Protein AF-A0A659UIA5-F1 (afdb_monomer)

Structure (mmCIF, N/CA/C/O backbone):
data_AF-A0A659UIA5-F1
#
_entry.id   AF-A0A659UIA5-F1
#
loop_
_atom_site.group_PDB
_atom_site.id
_atom_site.type_symbol
_atom_site.label_atom_id
_atom_site.label_alt_id
_atom_site.label_comp_id
_atom_site.label_asym_id
_atom_site.label_entity_id
_atom_site.label_seq_id
_atom_site.pdbx_PDB_ins_code
_atom_site.Cartn_x
_atom_site.Cartn_y
_atom_site.Cartn_z
_atom_site.occupancy
_atom_site.B_iso_or_equiv
_atom_site.auth_seq_id
_atom_site.auth_comp_id
_atom_site.auth_asym_id
_atom_site.auth_atom_id
_atom_site.pdbx_PDB_model_num
ATOM 1 N N . MET A 1 1 ? 59.218 -2.954 74.566 1.00 38.50 1 MET A N 1
ATOM 2 C CA . MET A 1 1 ? 60.575 -3.317 74.102 1.00 38.50 1 MET A CA 1
ATOM 3 C C . MET A 1 1 ? 60.514 -4.749 73.564 1.00 38.50 1 MET A C 1
ATOM 5 O O . MET A 1 1 ? 60.083 -5.618 74.304 1.00 38.50 1 MET A O 1
ATOM 9 N N . ARG A 1 2 ? 60.773 -4.966 72.263 1.00 53.38 2 ARG A N 1
ATOM 10 C CA . ARG A 1 2 ? 60.768 -6.287 71.571 1.00 53.38 2 ARG A CA 1
ATOM 11 C C . ARG A 1 2 ? 62.029 -7.093 71.954 1.00 53.38 2 ARG A C 1
ATOM 13 O O . ARG A 1 2 ? 63.035 -6.434 72.207 1.00 53.38 2 ARG A O 1
ATOM 20 N N . PRO A 1 3 ? 62.011 -8.446 72.006 1.00 53.00 3 PRO A N 1
ATOM 21 C CA . PRO A 1 3 ? 62.215 -9.296 70.805 1.00 53.00 3 PRO A CA 1
ATOM 22 C C . PRO A 1 3 ? 61.369 -10.599 70.803 1.00 53.00 3 PRO A C 1
ATOM 24 O O . PRO A 1 3 ? 61.031 -11.137 71.845 1.00 53.00 3 PRO A O 1
ATOM 27 N N . ALA A 1 4 ? 60.783 -11.020 69.680 1.00 51.84 4 ALA A N 1
ATOM 28 C CA . ALA A 1 4 ? 61.354 -11.791 68.562 1.00 51.84 4 ALA A CA 1
ATOM 29 C C . ALA A 1 4 ? 61.560 -13.292 68.854 1.00 51.84 4 ALA A C 1
ATOM 31 O O . ALA A 1 4 ? 62.381 -13.672 69.678 1.00 51.84 4 ALA A O 1
ATOM 32 N N . SER A 1 5 ? 60.822 -14.122 68.113 1.00 55.81 5 SER A N 1
ATOM 33 C CA . SER A 1 5 ? 61.130 -15.481 67.618 1.00 55.81 5 SER A CA 1
ATOM 34 C C . SER A 1 5 ? 59.788 -16.208 67.431 1.00 55.81 5 SER A C 1
ATOM 36 O O . SER A 1 5 ? 58.865 -16.038 68.210 1.00 55.81 5 SER A O 1
ATOM 38 N N . GLY A 1 6 ? 59.523 -16.960 66.374 1.00 48.38 6 GLY A N 1
ATOM 39 C CA . GLY A 1 6 ? 60.451 -17.568 65.442 1.00 48.38 6 GLY A CA 1
ATOM 40 C C . GLY A 1 6 ? 60.053 -19.022 65.239 1.00 48.38 6 GLY A C 1
ATOM 41 O O . GLY A 1 6 ? 60.749 -19.911 65.692 1.00 48.38 6 GLY A O 1
ATOM 42 N N . HIS A 1 7 ? 58.968 -19.209 64.489 1.00 53.88 7 HIS A N 1
ATOM 43 C CA . HIS A 1 7 ? 58.712 -20.348 63.609 1.00 53.88 7 HIS A CA 1
ATOM 44 C C . HIS A 1 7 ? 58.301 -21.707 64.197 1.00 53.88 7 HIS A C 1
ATOM 46 O O . HIS A 1 7 ? 58.807 -22.199 65.196 1.00 53.88 7 HIS A O 1
ATOM 52 N N . ARG A 1 8 ? 57.560 -22.373 63.298 1.00 61.44 8 ARG A N 1
ATOM 53 C CA . ARG A 1 8 ? 57.348 -23.813 63.116 1.00 61.44 8 ARG A CA 1
ATOM 54 C C . ARG A 1 8 ? 56.144 -24.325 63.889 1.00 61.44 8 ARG A C 1
ATOM 56 O O . ARG A 1 8 ? 56.143 -24.331 65.102 1.00 61.44 8 ARG A O 1
ATOM 63 N N . PHE A 1 9 ? 55.127 -24.768 63.162 1.00 49.44 9 PHE A N 1
ATOM 64 C CA . PHE A 1 9 ? 54.858 -26.197 63.025 1.00 49.44 9 PHE A CA 1
ATOM 65 C C . PHE A 1 9 ? 53.802 -26.394 61.933 1.00 49.44 9 PHE A C 1
ATOM 67 O O . PHE A 1 9 ? 52.653 -25.985 62.051 1.00 49.44 9 PHE A O 1
ATOM 74 N N . ARG A 1 10 ? 54.245 -26.983 60.818 1.00 58.56 10 ARG A N 1
ATOM 75 C CA . ARG A 1 10 ? 53.376 -27.578 59.804 1.00 58.56 10 ARG A CA 1
ATOM 76 C C . ARG A 1 10 ? 52.722 -28.807 60.423 1.00 58.56 10 ARG A C 1
ATOM 78 O O . ARG A 1 10 ? 53.473 -29.679 60.841 1.00 58.56 10 ARG A O 1
ATOM 85 N N . LEU A 1 11 ? 51.398 -28.925 60.379 1.00 54.41 11 LEU A N 1
ATOM 86 C CA . LEU A 1 11 ? 50.714 -30.219 60.415 1.00 54.41 11 LEU A CA 1
ATOM 87 C C . LEU A 1 11 ? 49.467 -30.160 59.524 1.00 54.41 11 LEU A C 1
ATOM 89 O O . LEU A 1 11 ? 48.489 -29.476 59.801 1.00 54.41 11 LEU A O 1
ATOM 93 N N . THR A 1 12 ? 49.574 -30.859 58.403 1.00 55.22 12 THR A N 1
ATOM 94 C CA . THR A 1 12 ? 48.507 -31.304 57.505 1.00 55.22 12 THR A CA 1
ATOM 95 C C . THR A 1 12 ? 47.452 -32.136 58.228 1.00 55.22 12 THR A C 1
ATOM 97 O O . THR A 1 12 ? 47.820 -33.082 58.916 1.00 55.22 12 THR A O 1
ATOM 100 N N . ALA A 1 13 ? 46.172 -31.875 57.961 1.00 42.53 13 ALA A N 1
ATOM 101 C CA . ALA A 1 13 ? 45.097 -32.874 57.882 1.00 42.53 13 ALA A CA 1
ATOM 102 C C . ALA A 1 13 ? 43.848 -32.164 57.322 1.00 42.53 13 ALA A C 1
ATOM 104 O O . ALA A 1 13 ? 43.380 -31.188 57.889 1.00 42.53 13 ALA A O 1
ATOM 105 N N . ALA A 1 14 ? 43.471 -32.459 56.079 1.00 55.38 14 ALA A N 1
ATOM 106 C CA . ALA A 1 14 ? 42.390 -33.394 55.760 1.00 55.38 14 ALA A CA 1
ATOM 107 C C . ALA A 1 14 ? 41.002 -32.755 55.905 1.00 55.38 14 ALA A C 1
ATOM 109 O O . ALA A 1 14 ? 40.564 -32.492 57.013 1.00 55.38 14 ALA A O 1
ATOM 110 N N . CYS A 1 15 ? 40.290 -32.576 54.791 1.00 43.72 15 CYS A N 1
ATOM 111 C CA . CYS A 1 15 ? 38.934 -33.111 54.660 1.00 43.72 15 CYS A CA 1
ATOM 112 C C . CYS A 1 15 ? 38.425 -32.918 53.229 1.00 43.72 15 CYS A C 1
ATOM 114 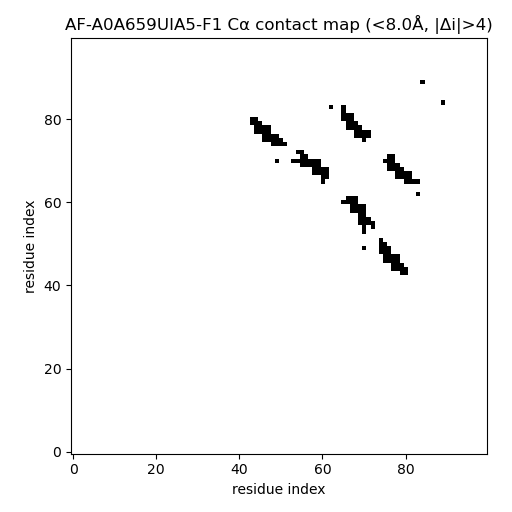O O . CYS A 1 15 ? 38.451 -31.821 52.678 1.00 43.72 15 CYS A O 1
ATOM 116 N N . LEU A 1 16 ? 37.971 -34.019 52.646 1.00 56.22 16 LEU A N 1
ATOM 117 C CA . LEU A 1 16 ? 37.257 -34.110 51.381 1.00 56.22 16 LEU A CA 1
ATOM 118 C C . LEU A 1 16 ? 35.961 -33.296 51.462 1.00 56.22 16 LEU A C 1
ATOM 120 O O . LEU A 1 16 ? 35.143 -33.586 52.327 1.00 56.22 16 LEU A O 1
ATOM 124 N N . LEU A 1 17 ? 35.727 -32.347 50.555 1.00 56.78 17 LEU A N 1
ATOM 125 C CA . LEU A 1 17 ? 34.385 -31.807 50.324 1.00 56.78 17 LEU A CA 1
ATOM 126 C C . LEU A 1 17 ? 34.257 -31.261 48.900 1.00 56.78 17 LEU A C 1
ATOM 128 O O . LEU A 1 17 ? 34.819 -30.229 48.551 1.00 56.78 17 LEU A O 1
ATOM 132 N N . GLY A 1 18 ? 33.463 -31.979 48.107 1.00 53.56 18 GLY A N 1
ATOM 133 C CA . GLY A 1 18 ? 32.694 -31.407 47.010 1.00 53.56 18 GLY A CA 1
ATOM 134 C C . GLY A 1 18 ? 33.454 -31.1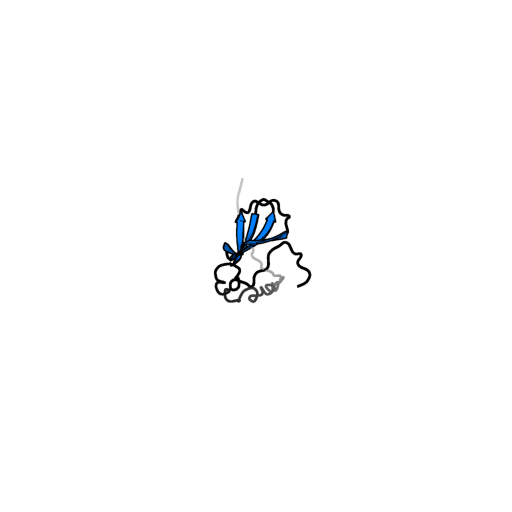52 45.717 1.00 53.56 18 GLY A C 1
ATOM 135 O O . GLY A 1 18 ? 33.600 -30.003 45.311 1.00 53.56 18 GLY A O 1
ATOM 136 N N . LEU A 1 19 ? 33.791 -32.211 44.974 1.00 59.91 19 LEU A N 1
ATOM 137 C CA . LEU A 1 19 ? 33.778 -32.077 43.518 1.00 59.91 19 LEU A CA 1
ATOM 138 C C . LEU A 1 19 ? 32.309 -31.902 43.113 1.00 59.91 19 LEU A C 1
ATOM 140 O O . LEU A 1 19 ? 31.604 -32.869 42.834 1.00 59.91 19 LEU A O 1
ATOM 144 N N . ALA A 1 20 ? 31.827 -30.660 43.168 1.00 59.91 20 ALA A N 1
ATOM 145 C CA . ALA A 1 20 ? 30.602 -30.277 42.501 1.00 59.91 20 ALA A CA 1
ATOM 146 C C . ALA A 1 20 ? 30.807 -30.622 41.027 1.00 59.91 20 ALA A C 1
ATOM 148 O O . ALA A 1 20 ? 31.576 -29.964 40.326 1.00 59.91 20 ALA A O 1
ATOM 149 N N . LEU A 1 21 ? 30.154 -31.690 40.570 1.00 61.19 21 LEU A N 1
ATOM 150 C CA . LEU A 1 21 ? 29.885 -31.912 39.159 1.00 61.19 21 LEU A CA 1
ATOM 151 C C . LEU A 1 21 ? 28.999 -30.749 38.709 1.00 61.19 21 LEU A C 1
ATOM 153 O O . LEU A 1 21 ? 27.780 -30.863 38.618 1.00 61.19 21 LEU A O 1
ATOM 157 N N . ALA A 1 22 ? 29.631 -29.602 38.463 1.00 63.31 22 ALA A N 1
ATOM 158 C CA . ALA A 1 22 ? 29.120 -28.577 37.587 1.00 63.31 22 ALA A CA 1
ATOM 159 C C . ALA A 1 22 ? 29.078 -29.221 36.203 1.00 63.31 22 ALA A C 1
ATOM 161 O O . ALA A 1 22 ? 29.977 -29.046 35.388 1.00 63.31 22 ALA A O 1
ATOM 162 N N . LEU A 1 23 ? 28.052 -30.043 35.970 1.00 66.44 23 LEU A N 1
ATOM 163 C CA . LEU A 1 23 ? 27.571 -30.296 34.630 1.00 66.44 23 LEU A CA 1
ATOM 164 C C . LEU A 1 23 ? 27.335 -28.892 34.073 1.00 66.44 23 LEU A C 1
ATOM 166 O O . LEU A 1 23 ? 26.466 -28.194 34.609 1.00 66.44 23 LEU A O 1
ATOM 170 N N . PRO A 1 24 ? 28.107 -28.414 33.079 1.00 62.56 24 PRO A N 1
ATOM 171 C CA . PRO A 1 24 ? 27.634 -27.267 32.337 1.00 62.56 24 PRO A CA 1
ATOM 172 C C . PRO A 1 24 ? 26.285 -27.731 31.801 1.00 62.56 24 PRO A C 1
ATOM 174 O O . PRO A 1 24 ? 26.244 -28.682 31.018 1.00 62.56 24 PRO A O 1
ATOM 177 N N . ALA A 1 25 ? 25.187 -27.165 32.318 1.00 64.19 25 ALA A N 1
ATOM 178 C CA . ALA A 1 25 ? 23.859 -27.372 31.767 1.00 64.19 25 ALA A CA 1
ATOM 179 C C . ALA A 1 25 ? 24.041 -27.212 30.266 1.00 64.19 25 ALA A C 1
ATOM 181 O O . ALA A 1 25 ? 24.483 -26.143 29.841 1.00 64.19 25 ALA A O 1
ATOM 182 N N . GLY A 1 26 ? 23.907 -28.331 29.542 1.00 60.81 26 GLY A N 1
ATOM 183 C CA . GLY A 1 26 ? 24.413 -28.477 28.188 1.00 60.81 26 GLY A CA 1
ATOM 184 C C . GLY A 1 26 ? 23.973 -27.269 27.399 1.00 60.81 26 GLY A C 1
ATOM 185 O O . GLY A 1 26 ? 22.790 -27.123 27.100 1.00 60.81 26 GLY A O 1
ATOM 186 N N . GLN A 1 27 ? 24.917 -26.366 27.148 1.00 62.94 27 GLN A N 1
ATOM 187 C CA . GLN A 1 27 ? 24.688 -25.227 26.289 1.00 62.94 27 GLN A CA 1
ATOM 188 C C . GLN A 1 27 ? 24.335 -25.881 24.967 1.00 62.94 27 GLN A C 1
ATOM 190 O O . GLN A 1 27 ? 25.171 -26.582 24.393 1.00 62.94 27 GLN A O 1
ATOM 195 N N . SER A 1 28 ? 23.073 -25.791 24.557 1.00 62.25 28 SER A N 1
ATOM 196 C CA . SER A 1 28 ? 22.62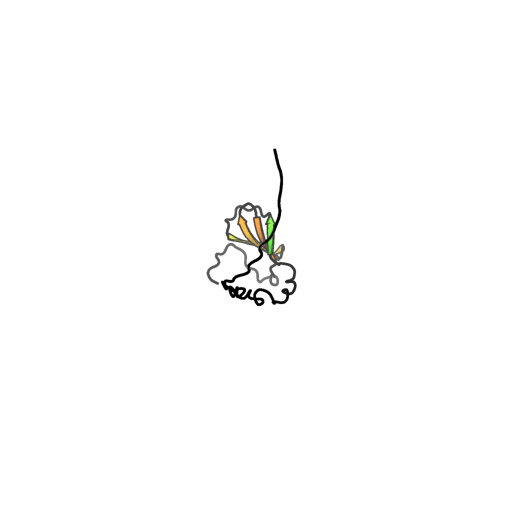3 -26.422 23.331 1.00 62.25 28 SER A CA 1
ATOM 197 C C . SER A 1 28 ? 23.381 -25.758 22.187 1.00 62.25 28 SER A C 1
ATOM 199 O O . SER A 1 28 ? 22.974 -24.714 21.684 1.00 62.25 28 SER A O 1
ATOM 201 N N . ALA A 1 29 ? 24.493 -26.364 21.775 1.00 59.69 29 ALA A N 1
ATOM 202 C CA . ALA A 1 29 ? 25.277 -25.943 20.619 1.00 59.69 29 ALA A CA 1
ATOM 203 C C . ALA A 1 29 ? 24.448 -26.014 19.321 1.00 59.69 29 ALA A C 1
ATOM 205 O O . ALA A 1 29 ? 24.832 -25.462 18.298 1.00 59.69 29 ALA A O 1
ATOM 206 N N . TRP A 1 30 ? 23.275 -26.651 19.383 1.00 64.44 30 TRP A N 1
ATOM 207 C CA . TRP A 1 30 ? 22.265 -26.681 18.331 1.00 64.44 30 TRP A CA 1
ATOM 208 C C . TRP A 1 30 ? 21.490 -25.369 18.156 1.00 64.44 30 TRP A C 1
ATOM 210 O O . TRP A 1 30 ? 20.715 -25.272 17.207 1.00 64.44 30 TRP A O 1
ATOM 220 N N . ALA A 1 31 ? 21.645 -24.387 19.053 1.00 64.25 31 ALA A N 1
ATOM 221 C CA . ALA A 1 31 ? 20.819 -23.181 19.029 1.00 64.25 31 ALA A CA 1
ATOM 222 C C . ALA A 1 31 ? 21.019 -22.327 17.767 1.00 64.25 31 ALA A C 1
ATOM 224 O O . ALA A 1 31 ? 20.065 -21.674 17.365 1.00 64.25 31 ALA A O 1
ATOM 225 N N . ASP A 1 32 ? 22.175 -22.379 17.094 1.00 68.69 32 ASP A N 1
ATOM 226 C CA . ASP A 1 32 ? 22.356 -21.629 15.842 1.00 68.69 32 ASP A CA 1
ATOM 227 C C . ASP A 1 32 ? 23.452 -22.201 14.921 1.00 68.69 32 ASP A C 1
ATOM 229 O O . ASP A 1 32 ? 24.402 -21.533 14.530 1.00 68.69 32 ASP A O 1
ATOM 233 N N . SER A 1 33 ? 23.326 -23.473 14.525 1.00 75.69 33 SER A N 1
ATOM 234 C CA . SER A 1 33 ? 24.128 -24.045 13.418 1.00 75.69 33 SER A CA 1
ATOM 235 C C . SER A 1 33 ? 23.460 -23.873 12.046 1.00 75.69 33 SER A C 1
ATOM 237 O O . SER A 1 33 ? 23.817 -24.557 11.085 1.00 75.69 33 SER A O 1
ATOM 239 N N . ARG A 1 34 ? 22.433 -23.022 11.942 1.00 82.88 34 ARG A N 1
ATOM 240 C CA . ARG A 1 34 ? 21.709 -22.828 10.684 1.00 82.88 34 ARG A CA 1
ATOM 241 C C . ARG A 1 34 ? 22.589 -22.022 9.727 1.00 82.88 34 ARG A C 1
ATOM 243 O O . ARG A 1 34 ? 23.118 -20.988 10.135 1.00 82.88 34 ARG A O 1
ATOM 250 N N . PRO A 1 35 ? 22.747 -22.454 8.465 1.00 84.62 35 PRO A N 1
ATOM 251 C CA . PRO A 1 35 ? 23.413 -21.622 7.477 1.00 84.62 35 PRO A CA 1
ATOM 252 C C . PRO A 1 35 ? 22.674 -20.279 7.364 1.00 84.62 35 PRO A C 1
ATOM 254 O O . PRO A 1 35 ? 21.443 -20.252 7.495 1.00 84.62 35 PRO A O 1
ATOM 257 N N . PRO A 1 36 ? 23.393 -19.165 7.132 1.00 84.38 36 PRO A N 1
ATOM 258 C CA . PRO A 1 36 ? 22.754 -17.875 6.920 1.00 84.38 36 PRO A CA 1
ATOM 259 C C . PRO A 1 36 ? 21.756 -1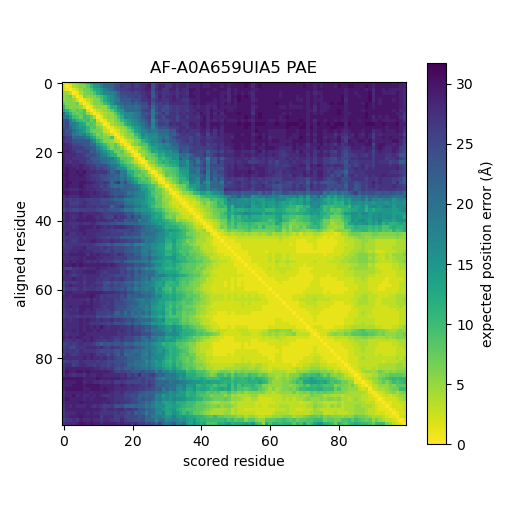7.998 5.770 1.00 84.38 36 PRO A C 1
ATOM 261 O O . PRO A 1 36 ? 22.049 -18.609 4.738 1.00 84.38 36 PRO A O 1
ATOM 264 N N . LEU A 1 37 ? 20.560 -17.440 5.958 1.00 86.56 37 LEU A N 1
ATOM 265 C CA . LEU A 1 37 ? 19.550 -17.455 4.909 1.00 86.56 37 LEU A CA 1
ATOM 266 C C . LEU A 1 37 ? 20.103 -16.740 3.667 1.00 86.56 37 LEU A C 1
ATOM 268 O O . LEU A 1 37 ? 20.767 -15.707 3.804 1.00 86.56 37 LEU A O 1
ATOM 272 N N . PRO A 1 38 ? 19.831 -17.258 2.458 1.00 87.19 38 PRO A N 1
ATOM 273 C CA . PRO A 1 38 ? 20.189 -16.553 1.240 1.00 87.19 38 PRO A CA 1
ATOM 274 C C . PRO A 1 38 ? 19.562 -15.158 1.248 1.00 87.19 38 PRO A C 1
ATOM 276 O O . PRO A 1 38 ? 18.478 -14.952 1.801 1.00 87.19 38 PRO A O 1
ATOM 279 N N . ALA A 1 39 ? 20.233 -14.198 0.610 1.00 86.00 39 ALA A N 1
ATOM 280 C CA . ALA A 1 39 ? 19.698 -12.853 0.469 1.00 86.00 39 ALA A CA 1
ATOM 281 C C . ALA A 1 39 ? 18.331 -12.913 -0.235 1.00 86.00 39 ALA A C 1
ATOM 283 O O . ALA A 1 39 ? 18.236 -13.183 -1.433 1.00 86.00 39 ALA A O 1
ATOM 284 N N . MET A 1 40 ? 17.258 -12.656 0.515 1.00 80.50 40 MET A N 1
ATOM 285 C CA . MET A 1 40 ? 15.953 -12.364 -0.063 1.00 80.50 40 MET A CA 1
ATOM 286 C C . MET A 1 40 ? 16.115 -11.058 -0.835 1.00 80.50 40 MET A C 1
ATOM 288 O O . MET A 1 40 ? 16.508 -10.052 -0.251 1.00 80.50 40 MET A O 1
ATOM 292 N N . GLY A 1 41 ? 15.896 -11.092 -2.151 1.00 82.50 41 GLY A N 1
ATOM 293 C CA . GLY A 1 41 ? 16.050 -9.931 -3.027 1.00 82.50 41 GLY A CA 1
ATOM 294 C C . GLY A 1 41 ? 15.236 -8.699 -2.583 1.00 82.50 41 GLY A C 1
ATOM 295 O O . GLY A 1 41 ? 14.590 -8.693 -1.535 1.00 82.50 41 GLY A O 1
ATOM 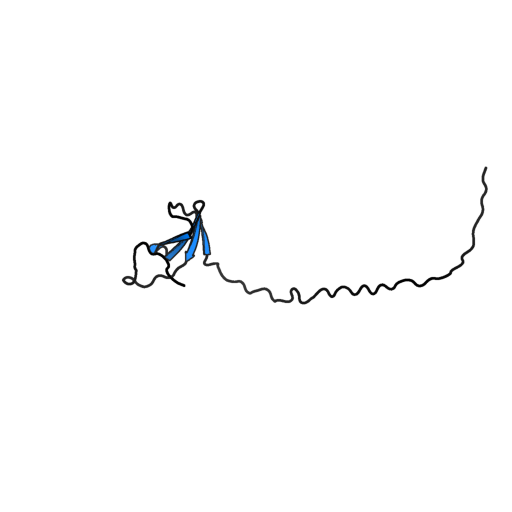296 N N . PRO A 1 42 ? 15.227 -7.618 -3.379 1.00 81.44 42 PRO A N 1
ATOM 297 C CA . PRO A 1 42 ? 14.628 -6.352 -2.968 1.00 81.44 42 PRO A CA 1
ATOM 298 C C . PRO A 1 42 ? 13.183 -6.506 -2.473 1.00 81.44 42 PRO A C 1
ATOM 300 O O . PRO A 1 42 ? 12.332 -7.053 -3.176 1.00 81.44 42 PRO A O 1
ATOM 303 N N . SER A 1 43 ? 12.886 -5.968 -1.286 1.00 81.44 43 SER A N 1
ATOM 304 C CA . SER A 1 43 ? 11.516 -5.933 -0.768 1.00 81.44 43 SER A CA 1
ATOM 305 C C . SER A 1 43 ? 10.585 -5.226 -1.759 1.00 81.44 43 SER A C 1
ATOM 307 O O . SER A 1 43 ? 10.832 -4.088 -2.175 1.00 81.44 43 SER A O 1
ATOM 309 N N . LEU A 1 44 ? 9.473 -5.881 -2.101 1.00 82.94 44 LEU A N 1
ATOM 310 C CA . LEU A 1 44 ? 8.402 -5.292 -2.916 1.00 82.94 44 LEU A CA 1
ATOM 311 C C . LEU A 1 44 ? 7.532 -4.299 -2.130 1.00 82.94 44 LEU A C 1
ATOM 313 O O . LEU A 1 44 ? 6.711 -3.601 -2.726 1.00 82.94 44 LEU A O 1
ATOM 317 N N . ARG A 1 45 ? 7.721 -4.237 -0.807 1.00 91.12 45 ARG A N 1
ATOM 318 C CA . ARG A 1 45 ? 7.027 -3.357 0.133 1.00 91.12 45 ARG A CA 1
ATOM 319 C C . ARG A 1 45 ? 7.940 -2.205 0.540 1.00 91.12 45 ARG A C 1
ATOM 321 O O . ARG A 1 45 ? 9.075 -2.445 0.956 1.00 91.12 45 ARG A O 1
ATOM 328 N N . LYS A 1 46 ? 7.422 -0.976 0.495 1.00 94.69 46 LYS A N 1
ATOM 329 C CA . LYS A 1 46 ? 8.095 0.229 1.012 1.00 94.69 46 LYS A CA 1
ATOM 330 C C . LYS A 1 46 ? 7.107 1.118 1.763 1.00 94.69 46 LYS A C 1
ATOM 332 O O . LYS A 1 46 ? 6.010 1.339 1.262 1.00 94.69 46 LYS A O 1
ATOM 337 N N . THR A 1 47 ? 7.496 1.649 2.917 1.00 96.56 47 THR A N 1
ATOM 338 C CA . THR A 1 47 ? 6.755 2.744 3.562 1.00 96.56 47 THR A CA 1
ATOM 339 C C . THR A 1 47 ? 7.025 4.031 2.796 1.00 96.56 47 THR A C 1
ATOM 341 O O . THR A 1 47 ? 8.171 4.307 2.438 1.00 96.56 47 THR A O 1
ATOM 344 N N . VAL A 1 48 ? 5.975 4.789 2.497 1.00 97.31 48 VAL A N 1
ATOM 345 C CA . VAL A 1 48 ? 6.069 6.052 1.763 1.00 97.31 48 VAL A CA 1
ATOM 346 C C . VAL A 1 48 ? 5.175 7.104 2.404 1.00 97.31 48 VAL A C 1
ATOM 348 O O . VAL A 1 48 ? 4.109 6.777 2.927 1.00 97.31 48 VAL A O 1
ATOM 351 N N . ALA A 1 49 ? 5.587 8.368 2.305 1.00 97.88 49 ALA A N 1
ATOM 352 C CA . ALA A 1 49 ? 4.697 9.486 2.575 1.00 97.88 49 ALA A CA 1
ATOM 353 C C . ALA A 1 49 ? 3.516 9.430 1.596 1.00 97.88 49 ALA A C 1
ATOM 355 O O . ALA A 1 49 ? 3.687 9.277 0.384 1.00 97.88 49 ALA A O 1
ATOM 356 N N . PHE A 1 50 ? 2.313 9.509 2.140 1.00 97.62 50 PHE A N 1
ATOM 357 C CA . PHE A 1 50 ? 1.062 9.373 1.423 1.00 97.62 50 PHE A CA 1
ATOM 358 C C . PHE A 1 50 ? -0.019 10.222 2.113 1.00 97.62 50 PHE A C 1
ATOM 360 O O . PHE A 1 50 ? -0.783 9.715 2.941 1.00 97.62 50 PHE A O 1
ATOM 367 N N . PRO A 1 51 ? -0.084 11.532 1.812 1.00 96.25 51 PRO A N 1
ATOM 368 C CA . PRO A 1 51 ? -1.137 12.392 2.333 1.00 96.25 51 PRO A CA 1
ATOM 369 C C . PRO A 1 51 ? -2.480 11.984 1.717 1.00 96.25 51 PRO A C 1
ATOM 371 O O . PRO A 1 51 ? -2.663 12.011 0.500 1.00 96.25 51 PRO A O 1
ATOM 374 N N . THR A 1 52 ? -3.423 11.576 2.562 1.00 95.75 52 THR A N 1
ATOM 375 C CA . THR A 1 52 ? -4.775 11.194 2.153 1.00 95.75 52 THR A CA 1
ATOM 376 C C . THR A 1 52 ? -5.772 11.458 3.276 1.00 95.75 52 THR A C 1
ATOM 378 O O . THR A 1 52 ? -5.404 11.445 4.449 1.00 95.75 52 THR A O 1
ATOM 381 N N . ALA A 1 53 ? -7.029 11.693 2.902 1.00 95.75 53 ALA A N 1
ATOM 382 C CA . ALA A 1 53 ? -8.158 11.780 3.826 1.00 95.75 53 ALA A CA 1
ATOM 383 C C . ALA A 1 53 ? -8.831 10.413 4.068 1.00 95.75 53 ALA A C 1
ATOM 385 O O . ALA A 1 53 ? -9.765 10.315 4.862 1.00 95.75 53 ALA A O 1
ATOM 386 N N . GLU A 1 54 ? -8.377 9.362 3.379 1.00 96.00 54 GLU A N 1
ATOM 387 C CA . GLU A 1 54 ? -8.908 8.012 3.534 1.00 96.00 54 GLU A CA 1
ATOM 388 C C . GLU A 1 54 ? -8.578 7.414 4.906 1.00 96.00 54 GLU A C 1
ATOM 390 O O . GLU A 1 54 ? -7.546 7.702 5.518 1.00 96.00 54 GLU A O 1
ATOM 395 N N . LYS A 1 55 ? -9.466 6.540 5.386 1.00 96.56 55 LYS A N 1
ATOM 396 C CA . LYS A 1 55 ? -9.305 5.876 6.683 1.00 96.56 55 LYS A CA 1
ATOM 397 C C . LYS A 1 55 ? -8.094 4.934 6.688 1.00 96.56 55 LYS A C 1
ATOM 399 O O . LYS A 1 55 ? -7.695 4.374 5.668 1.00 96.56 55 LYS A O 1
ATOM 404 N N . ILE A 1 56 ? -7.532 4.715 7.876 1.00 97.69 56 ILE A N 1
ATOM 405 C CA . ILE A 1 56 ? -6.492 3.698 8.092 1.00 97.69 56 ILE A CA 1
ATOM 406 C C . ILE A 1 56 ? -7.055 2.321 7.719 1.00 97.69 56 ILE A C 1
ATOM 408 O O . ILE A 1 56 ? -8.187 1.995 8.070 1.00 97.69 56 ILE A O 1
ATOM 412 N N . GLY A 1 57 ? -6.263 1.520 7.005 1.00 97.12 57 GLY A N 1
ATOM 413 C CA . GLY A 1 57 ? -6.676 0.220 6.473 1.00 97.12 57 GLY A CA 1
ATOM 414 C C . GLY A 1 57 ? -7.298 0.281 5.075 1.00 97.12 57 GLY A C 1
ATOM 415 O O . GLY A 1 57 ? -7.429 -0.762 4.437 1.00 97.12 57 GLY A O 1
ATOM 416 N N . THR A 1 58 ? -7.620 1.472 4.555 1.00 97.88 58 THR A N 1
ATOM 417 C CA . THR A 1 58 ? -8.073 1.621 3.168 1.00 97.88 58 THR A CA 1
ATOM 418 C C . THR A 1 58 ? -6.952 1.252 2.198 1.00 97.88 58 THR A C 1
ATOM 420 O O . THR A 1 58 ? -5.785 1.613 2.382 1.00 97.88 58 THR A O 1
ATOM 423 N N . ILE A 1 59 ? -7.322 0.540 1.135 1.00 97.25 59 ILE A N 1
ATOM 424 C CA . ILE A 1 59 ? -6.435 0.184 0.032 1.00 97.25 59 ILE A CA 1
ATOM 425 C C . ILE A 1 59 ? -6.739 1.091 -1.156 1.00 97.25 59 ILE A C 1
ATOM 427 O O . ILE A 1 59 ? -7.865 1.134 -1.645 1.00 97.25 59 ILE A O 1
ATOM 431 N N . ILE A 1 60 ? -5.717 1.778 -1.655 1.00 97.06 60 ILE A N 1
ATOM 432 C CA . ILE A 1 60 ? -5.807 2.657 -2.821 1.00 97.06 60 ILE A CA 1
ATOM 433 C C . ILE A 1 60 ? -4.934 2.079 -3.930 1.00 97.06 60 ILE A C 1
ATOM 435 O O . ILE A 1 60 ? -3.734 1.869 -3.752 1.00 97.06 60 ILE A O 1
ATOM 439 N N . ILE A 1 61 ? -5.522 1.837 -5.099 1.00 95.88 61 ILE A N 1
ATOM 440 C CA . ILE A 1 61 ? -4.822 1.266 -6.254 1.00 95.88 61 ILE A CA 1
ATOM 441 C C . ILE A 1 61 ? -4.598 2.357 -7.299 1.00 95.88 61 ILE A C 1
ATOM 443 O O . ILE A 1 61 ? -5.550 2.910 -7.847 1.00 95.88 61 ILE A O 1
ATOM 447 N N . ARG A 1 62 ? -3.331 2.632 -7.632 1.00 94.56 62 ARG A N 1
ATOM 448 C CA . ARG A 1 62 ? -2.950 3.549 -8.716 1.00 94.56 62 ARG A CA 1
ATOM 449 C C . ARG A 1 62 ? -2.404 2.742 -9.889 1.00 94.56 62 ARG A C 1
ATOM 451 O O . ARG A 1 62 ? -1.223 2.401 -9.936 1.00 94.56 62 ARG A O 1
ATOM 458 N N . LYS A 1 63 ? -3.282 2.435 -10.853 1.00 91.62 63 LYS A N 1
ATOM 459 C CA . LYS A 1 63 ? -2.952 1.612 -12.036 1.00 91.62 63 LYS A CA 1
ATOM 460 C C . LYS A 1 63 ? -1.795 2.188 -12.858 1.00 91.62 63 LYS A C 1
ATOM 462 O O . LYS A 1 63 ? -0.915 1.433 -13.253 1.00 91.62 63 LYS A O 1
ATOM 467 N N . GLN A 1 64 ? -1.770 3.512 -13.042 1.00 91.38 64 GLN A N 1
ATOM 468 C CA . GLN A 1 64 ? -0.712 4.222 -13.780 1.00 91.38 64 GLN A CA 1
ATOM 469 C C . GLN A 1 64 ? 0.677 3.986 -13.170 1.00 91.38 64 GLN A C 1
ATOM 471 O O . GLN 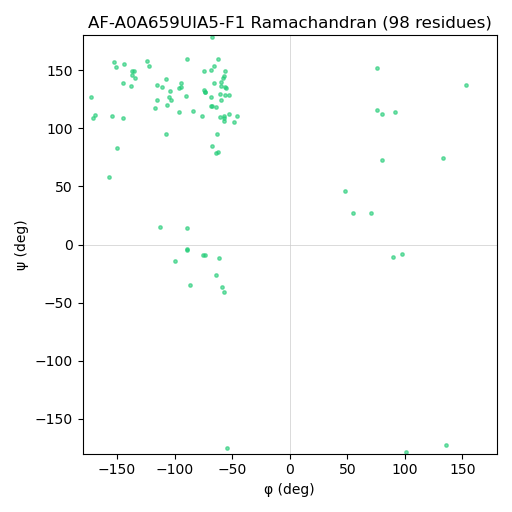A 1 64 ? 1.662 3.809 -13.876 1.00 91.38 64 GLN A O 1
ATOM 476 N N . GLU A 1 65 ? 0.744 3.898 -11.843 1.00 94.81 65 GLU A N 1
ATOM 477 C CA . GLU A 1 65 ? 1.987 3.665 -11.104 1.00 94.81 65 GLU A CA 1
ATOM 478 C C . GLU A 1 65 ? 2.295 2.178 -10.900 1.00 94.81 65 GLU A C 1
ATOM 480 O O . GLU A 1 65 ? 3.338 1.837 -10.332 1.00 94.81 65 GLU A O 1
ATOM 485 N N . LYS A 1 66 ? 1.373 1.293 -11.310 1.00 93.94 66 LYS A N 1
ATOM 486 C CA . LYS A 1 66 ? 1.401 -0.147 -11.026 1.00 93.94 66 LYS A CA 1
ATOM 487 C C . LYS A 1 66 ? 1.673 -0.408 -9.539 1.00 93.94 66 LYS A C 1
ATOM 489 O O . LYS A 1 66 ? 2.523 -1.220 -9.161 1.00 93.94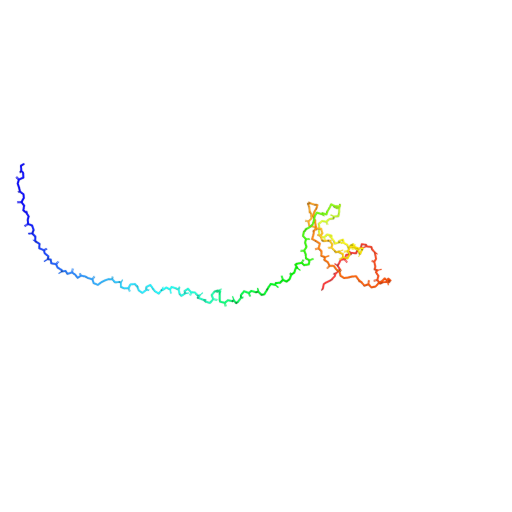 66 LYS A O 1
ATOM 494 N N . ALA A 1 67 ? 0.962 0.341 -8.692 1.00 95.88 67 ALA A N 1
ATOM 495 C CA . ALA A 1 67 ? 1.163 0.345 -7.251 1.00 95.88 67 ALA A CA 1
ATOM 496 C C . ALA A 1 67 ? -0.154 0.267 -6.469 1.00 95.88 67 ALA A C 1
ATOM 498 O O . ALA A 1 67 ? -1.167 0.866 -6.841 1.00 95.88 67 ALA A O 1
ATOM 499 N N . LEU A 1 68 ? -0.096 -0.455 -5.354 1.00 96.69 68 LEU A N 1
ATOM 500 C CA . LEU A 1 68 ? -1.124 -0.516 -4.321 1.00 96.69 68 LEU A CA 1
ATOM 501 C C . LEU A 1 68 ? -0.593 0.167 -3.062 1.00 96.69 68 LEU A C 1
ATOM 503 O O . LEU A 1 68 ? 0.540 -0.084 -2.656 1.00 96.69 68 LEU A O 1
ATOM 507 N N . TYR A 1 69 ? -1.425 0.992 -2.440 1.00 98.06 69 TYR A N 1
ATOM 508 C CA . TYR A 1 69 ? -1.130 1.721 -1.213 1.00 98.06 69 TYR A CA 1
ATOM 509 C C . TYR A 1 69 ? -2.087 1.267 -0.115 1.00 98.06 69 TYR A C 1
ATOM 511 O O . TYR A 1 69 ? -3.294 1.445 -0.244 1.00 98.06 69 TYR A O 1
ATOM 519 N N . LEU A 1 70 ? -1.558 0.682 0.956 1.00 97.88 70 LEU A N 1
ATOM 520 C CA . LEU A 1 70 ? -2.316 0.399 2.173 1.00 97.88 70 LEU A CA 1
ATOM 521 C C . LEU A 1 70 ? -2.080 1.537 3.164 1.00 97.88 70 LEU A C 1
ATOM 523 O O . LEU A 1 70 ? -0.955 1.710 3.635 1.00 97.88 70 LEU A O 1
ATOM 527 N N . VAL A 1 71 ? -3.125 2.303 3.469 1.00 98.12 71 VAL A N 1
ATOM 528 C CA . VAL A 1 71 ? -3.041 3.459 4.369 1.00 98.12 71 VAL A CA 1
ATOM 529 C C . VAL A 1 71 ? -2.762 2.982 5.792 1.00 98.12 71 VAL A C 1
ATOM 531 O O . VAL A 1 71 ? -3.560 2.250 6.377 1.00 98.12 71 VAL A O 1
ATOM 534 N N . THR A 1 72 ? -1.636 3.410 6.361 1.00 97.25 72 THR A N 1
ATOM 535 C CA . THR A 1 72 ? -1.236 3.079 7.741 1.00 97.25 72 THR A CA 1
ATOM 536 C C . THR A 1 72 ? -1.542 4.204 8.727 1.00 97.25 72 THR A C 1
ATOM 538 O O . THR A 1 72 ? -1.552 3.972 9.934 1.00 97.25 72 THR A O 1
ATOM 541 N N . GLY A 1 73 ? -1.839 5.406 8.222 1.00 94.00 73 GLY A N 1
ATOM 542 C CA . GLY A 1 73 ? -2.104 6.605 9.017 1.00 94.00 73 GLY A CA 1
ATOM 543 C C . GLY A 1 73 ? -0.900 7.541 9.074 1.00 94.00 73 GLY A C 1
ATOM 544 O O . GLY A 1 73 ? 0.119 7.282 8.446 1.00 94.00 73 GLY A O 1
ATOM 545 N N . LYS A 1 74 ? -1.033 8.659 9.804 1.00 93.38 74 LYS A N 1
ATOM 546 C CA . LYS A 1 74 ? 0.015 9.694 9.960 1.00 93.38 74 LYS A CA 1
ATOM 547 C C . LYS A 1 74 ? 0.559 10.259 8.634 1.00 93.38 74 LYS A C 1
ATOM 549 O O . LYS A 1 74 ? 1.694 10.710 8.574 1.00 93.38 74 LYS A O 1
ATOM 554 N N . GLY A 1 75 ? -0.252 10.238 7.575 1.00 96.19 75 GLY A N 1
ATOM 555 C CA . GLY A 1 75 ? 0.190 10.645 6.242 1.00 96.19 75 GLY A CA 1
ATOM 556 C C . GLY A 1 75 ? 1.173 9.662 5.603 1.00 96.19 75 GLY A C 1
ATOM 557 O O . GLY A 1 75 ? 1.985 10.084 4.787 1.00 96.19 75 GLY A O 1
ATOM 558 N N . GLU A 1 76 ? 1.116 8.378 5.965 1.00 98.06 76 GLU A N 1
ATOM 559 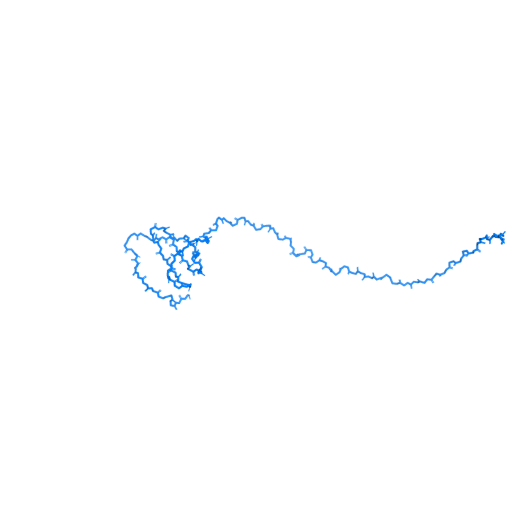C CA . GLU A 1 76 ? 1.926 7.301 5.393 1.00 98.06 76 GLU A CA 1
ATOM 560 C C . GLU A 1 76 ? 1.068 6.156 4.837 1.00 98.06 76 GLU A C 1
ATOM 562 O O . GLU A 1 76 ? -0.081 5.923 5.240 1.00 98.06 76 GLU A O 1
ATOM 56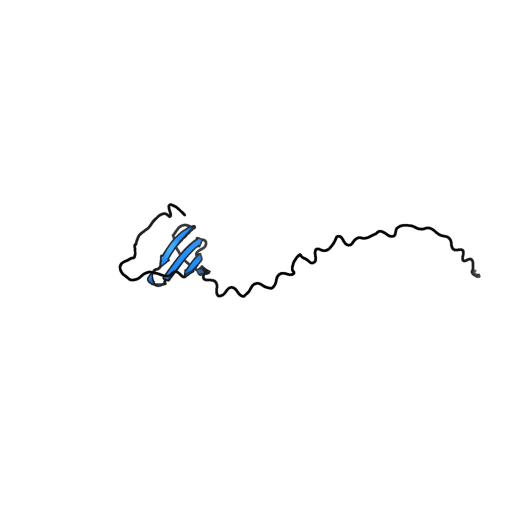7 N N . ALA A 1 77 ? 1.670 5.401 3.918 1.00 98.38 77 ALA A N 1
ATOM 568 C CA . ALA A 1 77 ? 1.129 4.153 3.409 1.00 98.38 77 ALA A CA 1
ATOM 569 C C . ALA A 1 77 ? 2.232 3.127 3.127 1.00 98.38 77 ALA A C 1
ATOM 571 O O . ALA A 1 77 ? 3.379 3.457 2.813 1.00 98.38 77 ALA A O 1
ATOM 572 N N . LEU A 1 78 ? 1.853 1.852 3.158 1.00 97.69 78 LEU A N 1
ATOM 573 C CA . LEU A 1 78 ? 2.658 0.762 2.624 1.00 97.69 78 LEU A CA 1
ATOM 574 C C . LEU A 1 78 ? 2.400 0.640 1.125 1.00 97.69 78 LEU A C 1
ATOM 576 O O . LEU A 1 78 ? 1.300 0.288 0.699 1.00 97.69 78 LEU A O 1
ATOM 580 N N . ARG A 1 79 ? 3.430 0.908 0.326 1.00 97.50 79 ARG A N 1
ATOM 581 C CA . ARG A 1 79 ? 3.412 0.758 -1.125 1.00 97.50 79 ARG A CA 1
ATOM 582 C C . ARG A 1 79 ? 3.860 -0.640 -1.526 1.00 97.50 79 ARG A C 1
ATOM 584 O O . ARG A 1 79 ? 4.961 -1.065 -1.174 1.00 97.50 79 ARG A O 1
ATOM 591 N N . TYR A 1 80 ? 3.045 -1.294 -2.341 1.00 96.62 80 TYR A N 1
ATOM 592 C CA . TYR A 1 80 ? 3.331 -2.566 -2.988 1.00 96.62 80 TYR A CA 1
ATOM 593 C C . TYR A 1 80 ? 3.385 -2.374 -4.493 1.00 96.62 80 TYR A C 1
ATOM 595 O O . TYR A 1 80 ? 2.525 -1.708 -5.074 1.00 96.62 80 TYR A O 1
ATOM 603 N N . ARG A 1 81 ? 4.372 -2.992 -5.138 1.00 94.81 81 ARG A N 1
ATOM 604 C CA . ARG A 1 81 ? 4.348 -3.146 -6.592 1.00 94.81 81 ARG A CA 1
ATOM 605 C C . ARG A 1 81 ? 3.320 -4.212 -6.961 1.00 94.81 81 ARG A C 1
ATOM 607 O O . ARG A 1 81 ? 3.339 -5.300 -6.393 1.00 94.81 81 ARG A O 1
ATOM 614 N N . ILE A 1 82 ? 2.458 -3.896 -7.918 1.00 93.38 82 ILE A N 1
ATOM 615 C CA . ILE A 1 82 ? 1.466 -4.823 -8.464 1.00 93.38 82 ILE A CA 1
ATOM 616 C C . ILE A 1 82 ? 1.666 -4.959 -9.970 1.00 93.38 82 ILE A C 1
ATOM 618 O O . ILE A 1 82 ? 2.157 -4.045 -10.630 1.00 93.38 82 ILE A O 1
ATOM 622 N N . SER A 1 83 ? 1.255 -6.093 -10.520 1.00 91.38 83 SER A N 1
ATOM 623 C CA . SER A 1 83 ? 1.107 -6.257 -11.964 1.00 91.38 83 SER A CA 1
ATOM 624 C C . SER A 1 83 ? -0.338 -5.958 -12.340 1.00 91.38 83 SER A C 1
ATOM 626 O O . SER A 1 83 ? -1.262 -6.406 -11.666 1.00 91.38 83 SER A O 1
ATOM 628 N N . VAL A 1 84 ? -0.532 -5.191 -13.407 1.00 90.62 84 VAL A N 1
ATOM 629 C CA . VAL A 1 84 ? -1.854 -4.917 -13.982 1.00 90.62 84 VAL A CA 1
ATOM 630 C C . VAL A 1 84 ? -1.981 -5.675 -15.300 1.00 90.62 84 VAL A C 1
ATOM 632 O O . VAL A 1 84 ? -0.993 -5.811 -16.023 1.00 90.62 84 VAL A O 1
ATOM 635 N N . GLY A 1 85 ? -3.176 -6.198 -15.583 1.00 87.75 85 GLY A N 1
ATOM 636 C CA . GLY A 1 85 ? -3.475 -6.860 -16.853 1.00 87.75 85 GLY A CA 1
ATOM 637 C C . GLY A 1 85 ? -3.481 -5.887 -18.036 1.00 87.75 85 GLY A C 1
ATOM 638 O O . GLY A 1 85 ? -3.282 -4.683 -17.870 1.00 87.75 85 GLY A O 1
ATOM 639 N N . ARG A 1 86 ? -3.725 -6.421 -19.238 1.00 86.81 86 ARG A N 1
ATOM 640 C CA . ARG A 1 86 ? -3.889 -5.613 -20.455 1.00 86.81 86 ARG A CA 1
ATOM 641 C C . ARG A 1 86 ? -5.093 -4.674 -20.350 1.00 86.81 86 ARG A C 1
ATOM 643 O O . ARG A 1 86 ? -6.033 -4.925 -19.591 1.00 86.81 86 ARG A O 1
ATOM 650 N N . ASP A 1 87 ? -5.086 -3.636 -21.174 1.00 82.44 87 ASP A N 1
ATOM 651 C CA . ASP A 1 87 ? -6.198 -2.695 -21.257 1.00 82.44 87 ASP A CA 1
ATOM 652 C C . ASP A 1 87 ? -7.513 -3.408 -21.622 1.00 82.44 87 ASP A C 1
ATOM 654 O O . ASP A 1 87 ? -7.522 -4.383 -22.381 1.00 82.44 87 ASP A O 1
ATOM 658 N N . GLY A 1 88 ? -8.619 -2.940 -21.032 1.00 81.62 88 GLY A N 1
ATOM 659 C CA . GLY A 1 88 ? -9.966 -3.501 -21.210 1.00 81.62 88 GLY A CA 1
ATOM 660 C C . GLY A 1 88 ? -10.445 -4.474 -20.121 1.00 81.62 88 GLY A C 1
ATOM 661 O O . GLY A 1 88 ? -11.623 -4.804 -20.103 1.00 81.62 88 GLY A O 1
ATOM 662 N N . PHE A 1 89 ? -9.586 -4.888 -19.180 1.00 79.69 89 PHE A N 1
ATOM 663 C CA . PHE A 1 89 ? -9.931 -5.845 -18.104 1.00 79.69 89 PHE A CA 1
ATOM 664 C C . PHE A 1 89 ? -9.936 -5.224 -16.697 1.00 79.69 89 PHE A C 1
ATOM 666 O O . PHE A 1 89 ? -9.869 -5.926 -15.690 1.00 79.69 89 PHE A O 1
ATOM 673 N N . GLY A 1 90 ? -9.955 -3.894 -16.605 1.00 83.06 90 GLY A N 1
ATOM 674 C CA . GLY A 1 90 ? -9.915 -3.185 -15.329 1.00 83.06 90 GLY A CA 1
ATOM 675 C C . GLY A 1 90 ? -11.302 -2.793 -14.838 1.00 83.06 90 GLY A C 1
ATOM 676 O O . GLY A 1 90 ? -12.067 -2.189 -15.581 1.00 83.06 90 GLY A O 1
ATOM 677 N N . TRP A 1 91 ? -11.576 -3.026 -13.559 1.00 85.25 91 TRP A N 1
ATOM 678 C CA . TRP A 1 91 ? -12.675 -2.375 -12.849 1.00 85.25 91 TRP A CA 1
ATOM 679 C C . TRP A 1 91 ? -12.215 -1.057 -12.212 1.00 85.25 91 TRP A C 1
ATOM 681 O O . TRP A 1 91 ? -11.020 -0.818 -11.993 1.00 85.25 91 TRP A O 1
ATOM 691 N N . THR A 1 92 ? -13.175 -0.187 -11.916 1.00 88.94 92 THR A N 1
ATOM 692 C CA . THR A 1 92 ? -12.970 1.075 -11.198 1.00 88.94 92 THR A CA 1
ATOM 693 C C . THR A 1 92 ? -14.079 1.269 -10.180 1.00 88.94 92 THR A C 1
ATOM 695 O O . THR A 1 92 ? -15.221 0.909 -10.449 1.00 88.94 92 THR A O 1
ATOM 698 N N . GLY A 1 93 ? -13.751 1.872 -9.041 1.00 91.75 93 GLY A N 1
ATOM 699 C CA . GLY A 1 93 ? -14.714 2.192 -7.993 1.00 91.75 93 GLY A CA 1
ATOM 700 C C . GLY A 1 93 ? -14.187 1.850 -6.607 1.00 91.75 93 GLY A C 1
ATOM 701 O O . GLY A 1 93 ? -13.026 1.468 -6.443 1.00 91.75 93 GLY A O 1
ATOM 702 N N . THR A 1 94 ? -15.072 1.979 -5.626 1.00 94.50 94 THR A N 1
ATOM 703 C CA . THR A 1 94 ? -14.810 1.642 -4.227 1.00 94.50 94 THR A CA 1
ATOM 704 C C . THR A 1 94 ? -15.514 0.337 -3.903 1.00 94.50 94 THR A C 1
ATOM 706 O O . THR A 1 94 ? -16.714 0.203 -4.131 1.00 94.50 94 THR A O 1
ATOM 709 N N . VAL A 1 95 ? -14.767 -0.627 -3.375 1.00 93.12 95 VAL A N 1
ATOM 710 C CA . VAL A 1 95 ? -15.276 -1.959 -3.043 1.00 93.12 95 VAL A CA 1
ATOM 711 C C . VAL A 1 95 ? -14.778 -2.379 -1.670 1.00 93.12 95 VAL A C 1
ATOM 713 O O . VAL A 1 95 ? -13.687 -1.992 -1.252 1.00 93.12 95 VAL A O 1
ATOM 716 N N . GLN A 1 96 ? -15.579 -3.183 -0.978 1.00 94.62 96 GLN A N 1
ATOM 717 C CA . GLN A 1 96 ? -15.170 -3.836 0.260 1.00 94.62 96 GLN A CA 1
ATOM 718 C C . GLN A 1 96 ? -14.643 -5.237 -0.049 1.00 94.62 96 GLN A C 1
ATOM 720 O O . GLN A 1 96 ? -15.206 -5.951 -0.879 1.00 94.62 96 GLN A O 1
ATOM 725 N N . VAL A 1 97 ? -13.557 -5.633 0.615 1.00 91.44 97 VAL A N 1
ATOM 726 C CA . VAL A 1 97 ? -13.004 -6.987 0.487 1.00 91.44 97 VAL A CA 1
ATOM 727 C C . VAL A 1 97 ? -13.888 -7.937 1.294 1.00 91.44 97 VAL A C 1
ATOM 729 O O . VAL A 1 97 ? -13.923 -7.849 2.517 1.00 91.44 97 VAL A O 1
ATOM 732 N N . GLY A 1 98 ? -14.632 -8.811 0.612 1.00 92.50 98 GLY A N 1
ATOM 733 C CA . GLY A 1 98 ? -15.642 -9.659 1.255 1.00 92.50 98 GLY A CA 1
ATOM 734 C C . GLY A 1 98 ? -15.117 -10.977 1.830 1.00 92.50 98 GLY A C 1
ATOM 735 O O . GLY A 1 98 ? -15.612 -11.445 2.851 1.00 92.50 98 GLY A O 1
ATOM 736 N N . SER A 1 99 ? -14.136 -11.612 1.189 1.00 91.25 99 SER A N 1
ATOM 737 C CA . SER A 1 99 ? -13.616 -12.925 1.603 1.00 91.25 99 SER A CA 1
ATOM 738 C C . SER A 1 99 ? -12.157 -13.094 1.179 1.00 91.25 99 SER A C 1
ATOM 740 O O . SER A 1 99 ? -11.701 -12.408 0.260 1.00 91.25 99 SER A O 1
ATOM 742 N N . LYS A 1 100 ? -11.435 -13.983 1.869 1.00 79.75 100 LYS A N 1
ATOM 743 C CA . LYS A 1 100 ? -10.039 -14.344 1.598 1.00 79.75 100 LYS A CA 1
ATOM 744 C C . LYS A 1 100 ? -9.934 -15.832 1.304 1.00 79.75 100 LYS A C 1
ATOM 746 O O . LYS A 1 100 ? -10.564 -16.598 2.063 1.00 79.75 100 LYS A O 1
#

Radius of gyration: 36.82 Å; Cα contacts (8 Å, |Δi|>4): 80; chains: 1; bounding box: 78×46×95 Å

Sequence (100 aa):
MRPASGHRFRLTAACLLGLALALPAGQSAWADSRPPLPAMGPSLRKTVAFPTAEKIGTIIIRKQEKALYLVTGKGEALRYRISVGRDGFGWTGTVQVGSK

Foldseek 3Di:
DDDDDDDDDDDDDDDDDDPDPPPVPPPPPVPDPDDPDPDPPDDQKDKDQADDPDDQQDWDDDVVQQWIWHHHDPRITIIGRHDDDDPPPDDDDDDDDDDD

Mean predicted aligned error: 15.34 Å

Secondary structure (DSSP, 8-state):
----------------------------GGGG-PPPPP---S-SEEEEE---SSPTT-EEEEGGGTEEEEEEETTEEEEEE-----TT----S-------

Solvent-accessible surface area (backbone atoms only — not comparable to full-atom values): 7168 Å² total; per-residue (Å²): 136,89,83,91,84,83,84,85,81,92,78,92,78,89,81,92,79,76,87,72,81,73,66,71,72,74,74,63,76,76,77,73,75,68,76,80,77,75,84,76,68,84,74,62,64,44,81,41,86,39,83,69,91,70,58,69,71,41,76,48,76,41,73,93,73,30,31,37,31,39,29,72,43,98,42,25,20,42,35,32,72,49,88,77,81,67,92,92,75,76,87,84,84,88,82,81,90,86,81,135

pLDDT: mean 80.54, std 17.39, range [38.5, 98.38]

Nearest PDB structures (foldseek):
  6v45-assembly1_A-2  TM=8.818E-01  e=2.170E-03  Brucella melitensis bv. 1 str. 16M
  5a31-assembly1_R  TM=4.636E-01  e=4.511E+00  Homo sapiens
  9g8o-assembly1_I  TM=4.046E-01  e=8.079E+00  Homo sapiens